Protein AF-A0A957UM09-F1 (afdb_monomer_lite)

Structure (mmCIF, N/CA/C/O backbone):
data_AF-A0A957UM09-F1
#
_entry.id   AF-A0A957UM09-F1
#
loop_
_atom_site.group_PDB
_atom_site.id
_atom_site.type_symbol
_atom_site.label_atom_id
_atom_site.label_alt_id
_atom_site.label_comp_id
_atom_site.label_asym_id
_atom_site.label_entity_id
_atom_site.label_seq_id
_atom_site.pdbx_PDB_ins_code
_atom_site.Cartn_x
_atom_site.Cartn_y
_atom_site.Cartn_z
_atom_site.occupancy
_atom_site.B_iso_or_equiv
_atom_site.auth_seq_id
_atom_site.auth_comp_id
_atom_site.auth_asym_id
_atom_site.auth_atom_id
_atom_site.pdbx_PDB_model_num
ATOM 1 N N . GLN A 1 1 ? -21.325 9.723 5.923 1.00 60.97 1 GLN A N 1
ATOM 2 C CA . GLN A 1 1 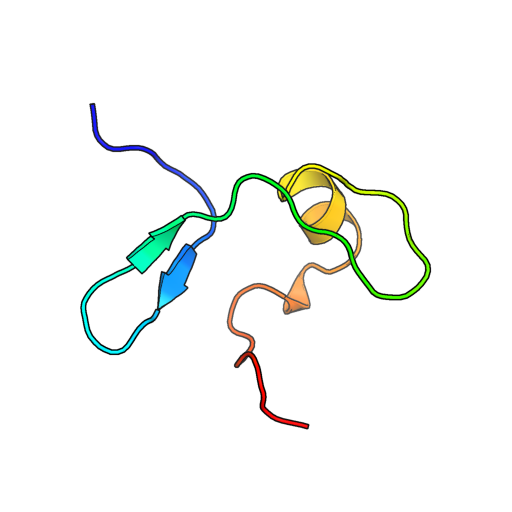? -20.645 9.711 4.611 1.00 60.97 1 GLN A CA 1
ATOM 3 C C . GLN A 1 1 ? -19.653 8.565 4.647 1.00 60.97 1 GLN A C 1
ATOM 5 O O . GLN A 1 1 ? -18.884 8.507 5.598 1.00 60.97 1 GLN A O 1
ATOM 10 N N . THR A 1 2 ? -19.715 7.629 3.704 1.00 67.75 2 THR A N 1
ATOM 11 C CA . THR A 1 2 ? -18.725 6.546 3.610 1.00 67.75 2 THR A CA 1
ATOM 12 C C . THR A 1 2 ? -17.486 7.111 2.928 1.00 67.75 2 THR A C 1
ATOM 14 O O . THR A 1 2 ? -17.600 7.671 1.839 1.00 67.75 2 THR A O 1
ATOM 17 N N . ALA A 1 3 ? -16.324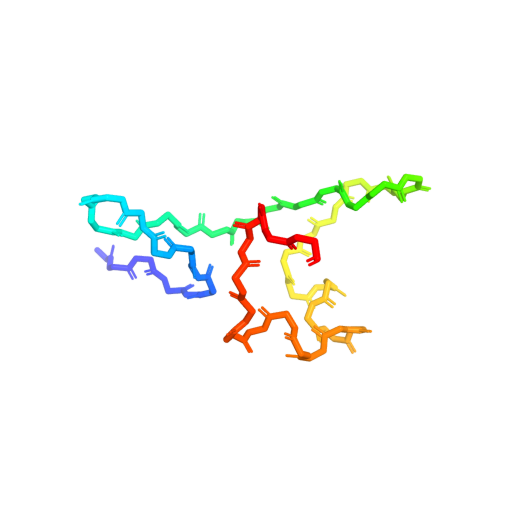 7.033 3.575 1.00 76.44 3 ALA A N 1
ATOM 18 C CA . ALA A 1 3 ? -15.072 7.437 2.944 1.00 76.44 3 ALA A CA 1
ATOM 19 C C . ALA A 1 3 ? -14.771 6.504 1.753 1.00 76.44 3 ALA A C 1
ATOM 21 O O . ALA A 1 3 ? -15.023 5.303 1.840 1.00 76.44 3 ALA A O 1
ATOM 22 N N . ALA A 1 4 ? -14.271 7.054 0.643 1.00 85.25 4 ALA A N 1
ATOM 23 C CA . ALA A 1 4 ? -14.013 6.324 -0.601 1.00 85.25 4 ALA A CA 1
ATOM 24 C C . ALA A 1 4 ? -12.545 6.473 -1.030 1.00 85.25 4 ALA A C 1
ATOM 26 O O . ALA A 1 4 ? -11.972 7.554 -0.892 1.00 85.25 4 ALA A O 1
ATOM 27 N N . GLY A 1 5 ? -11.946 5.398 -1.549 1.00 91.00 5 GLY A N 1
ATOM 28 C CA . GLY A 1 5 ? -10.556 5.364 -2.018 1.00 91.00 5 GLY A CA 1
ATOM 29 C C . GLY A 1 5 ? -9.971 3.948 -2.024 1.00 91.00 5 GLY A C 1
ATOM 30 O O . GLY A 1 5 ? -10.707 2.971 -1.883 1.00 91.00 5 GLY A O 1
ATOM 31 N N . VAL A 1 6 ? -8.648 3.838 -2.188 1.00 95.00 6 VAL A N 1
ATOM 32 C CA . VAL A 1 6 ? -7.935 2.549 -2.137 1.00 95.00 6 VAL A CA 1
ATOM 33 C C . VAL A 1 6 ? -7.766 2.088 -0.694 1.00 95.00 6 VAL A C 1
ATOM 35 O O . VAL A 1 6 ? -7.317 2.843 0.170 1.00 95.00 6 VAL A O 1
ATOM 38 N N . ALA A 1 7 ? -8.108 0.827 -0.447 1.00 96.31 7 ALA A N 1
ATOM 39 C CA . ALA A 1 7 ? -8.053 0.209 0.866 1.00 96.31 7 ALA A CA 1
ATOM 40 C C . ALA A 1 7 ? -7.321 -1.133 0.828 1.00 96.31 7 ALA A C 1
ATOM 42 O O . ALA A 1 7 ? -7.269 -1.802 -0.205 1.00 96.31 7 ALA A O 1
ATOM 43 N N . VAL A 1 8 ? -6.796 -1.529 1.982 1.00 96.88 8 VAL A N 1
ATOM 44 C CA . VAL A 1 8 ? -6.213 -2.850 2.214 1.00 96.88 8 VAL A CA 1
ATOM 45 C C . VAL A 1 8 ? -7.258 -3.719 2.902 1.00 96.88 8 VAL A C 1
ATOM 47 O O . VAL A 1 8 ? -7.841 -3.306 3.907 1.00 96.88 8 VAL A O 1
ATOM 50 N N . GLY A 1 9 ? -7.492 -4.916 2.365 1.00 96.81 9 GLY A N 1
ATOM 51 C CA . GLY A 1 9 ? -8.268 -5.940 3.059 1.00 96.81 9 GLY A CA 1
ATOM 52 C C . GLY A 1 9 ? -7.520 -6.417 4.298 1.00 96.81 9 GLY A C 1
ATOM 53 O O . GLY A 1 9 ? -6.345 -6.769 4.212 1.00 96.81 9 GLY A O 1
ATOM 54 N N . THR A 1 10 ? -8.182 -6.405 5.450 1.00 96.00 10 THR A N 1
ATOM 55 C CA . THR A 1 10 ? -7.616 -6.899 6.712 1.00 96.00 10 THR A CA 1
ATOM 56 C C . THR A 1 10 ? -8.335 -8.183 7.136 1.00 96.00 10 THR A C 1
ATOM 58 O O . THR A 1 10 ? -9.197 -8.687 6.418 1.00 96.00 10 THR A O 1
ATOM 61 N N . GLY A 1 11 ? -7.988 -8.734 8.306 1.00 95.69 11 GLY A N 1
ATOM 62 C CA . GLY A 1 11 ? -8.727 -9.868 8.873 1.00 95.69 11 GLY A CA 1
ATOM 63 C C . GLY A 1 11 ? -10.193 -9.546 9.187 1.00 95.69 11 GLY A C 1
ATOM 64 O O . GLY A 1 11 ? -11.015 -10.450 9.187 1.00 95.69 11 GLY A O 1
ATOM 65 N N . GLU A 1 12 ? -10.523 -8.269 9.404 1.00 95.88 12 GLU A N 1
ATOM 66 C CA . GLU A 1 12 ? -11.885 -7.789 9.646 1.00 95.88 12 GLU A CA 1
ATOM 67 C C . GLU A 1 12 ? -12.078 -6.420 8.978 1.00 95.88 12 GLU A C 1
ATOM 69 O O . GLU A 1 12 ? -11.692 -5.372 9.506 1.00 95.88 12 GLU A O 1
ATOM 74 N N . GLY A 1 13 ? -12.693 -6.430 7.795 1.00 94.94 13 GLY A N 1
ATOM 75 C CA . GLY A 1 13 ? -13.035 -5.223 7.046 1.00 94.94 13 GLY A CA 1
ATOM 76 C C . GLY A 1 13 ? -11.890 -4.644 6.208 1.00 94.94 13 GLY A C 1
ATOM 77 O O . GLY A 1 13 ? -11.052 -5.361 5.661 1.00 94.94 13 GLY A O 1
ATOM 78 N N . LEU A 1 14 ? -11.920 -3.320 6.036 1.00 96.06 14 LEU A N 1
ATOM 79 C CA . LEU A 1 14 ? -11.047 -2.579 5.126 1.00 96.06 14 LEU A CA 1
ATOM 80 C C . LEU A 1 14 ? -10.337 -1.438 5.858 1.00 96.06 14 LEU A C 1
ATOM 82 O O . LEU A 1 14 ? -10.973 -0.674 6.588 1.00 96.06 14 LEU A O 1
ATOM 86 N N . LEU A 1 15 ? -9.039 -1.273 5.596 1.00 95.69 15 LEU A N 1
ATOM 87 C CA . LEU A 1 15 ? -8.263 -0.108 6.016 1.00 95.69 15 LEU A CA 1
ATOM 88 C C . LEU A 1 15 ? -8.073 0.841 4.833 1.00 95.69 15 LEU A C 1
ATOM 90 O O . LEU A 1 15 ? -7.312 0.544 3.913 1.00 95.69 15 LEU A O 1
ATOM 94 N N . 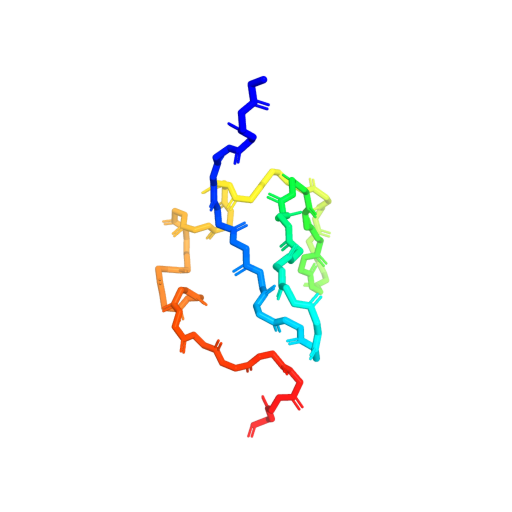LEU A 1 16 ? -8.743 1.991 4.865 1.00 96.50 16 LEU A N 1
ATOM 95 C CA . LEU A 1 16 ? -8.578 3.032 3.854 1.00 96.50 16 LEU A CA 1
ATOM 96 C C . LEU A 1 16 ? -7.194 3.686 3.977 1.00 96.50 16 LEU A C 1
ATOM 98 O O . LEU A 1 16 ? -6.812 4.144 5.055 1.00 96.50 16 LEU A O 1
ATOM 102 N N . LEU A 1 17 ? -6.453 3.757 2.870 1.00 96.50 17 LEU A N 1
ATOM 103 C CA . LEU A 1 17 ? -5.149 4.411 2.835 1.00 96.50 17 LEU A CA 1
ATOM 104 C C . LEU A 1 17 ? -5.305 5.884 2.452 1.00 96.50 17 LEU A C 1
ATOM 106 O O . LEU A 1 17 ? -5.885 6.210 1.420 1.00 96.50 17 LEU A O 1
ATOM 110 N N . HIS A 1 18 ? -4.742 6.774 3.267 1.00 96.56 18 HIS A N 1
ATOM 111 C CA . HIS A 1 18 ? -4.725 8.214 2.991 1.00 96.56 18 HIS A CA 1
ATOM 112 C C . HIS A 1 18 ? -3.338 8.696 2.567 1.00 96.56 18 HIS A C 1
ATOM 114 O O . HIS A 1 18 ? -3.192 9.383 1.556 1.00 96.56 18 HIS A O 1
ATOM 120 N N . GLN A 1 19 ? -2.318 8.313 3.334 1.00 97.31 19 GLN A N 1
ATOM 121 C CA . GLN A 1 19 ? -0.926 8.659 3.085 1.00 97.31 19 GLN A CA 1
ATOM 122 C C . GLN A 1 19 ? -0.041 7.433 3.2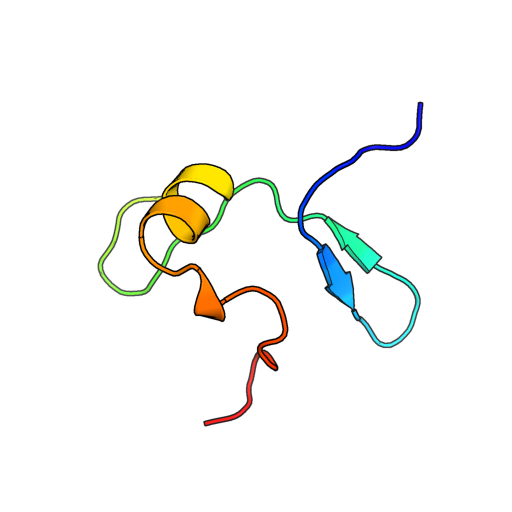59 1.00 97.31 19 GLN A C 1
ATOM 124 O O . GLN A 1 19 ? -0.326 6.553 4.072 1.00 97.31 19 GLN A O 1
ATOM 129 N N . VAL A 1 20 ? 1.040 7.396 2.492 1.00 96.50 20 VAL A N 1
ATOM 130 C CA . VAL A 1 20 ? 2.017 6.309 2.474 1.00 96.50 20 VAL A CA 1
ATOM 131 C C . VAL A 1 20 ? 3.421 6.886 2.367 1.00 96.50 20 VAL A C 1
ATOM 133 O O . VAL A 1 20 ? 3.626 7.985 1.848 1.00 96.50 20 VAL A O 1
ATOM 136 N N . GLN A 1 21 ? 4.407 6.131 2.836 1.00 97.75 21 GLN A N 1
ATOM 137 C CA . GLN A 1 21 ? 5.813 6.467 2.660 1.00 97.75 21 GLN A CA 1
ATOM 138 C C . GLN A 1 21 ? 6.570 5.228 2.175 1.00 97.75 21 GLN A C 1
ATOM 140 O O . GLN A 1 21 ? 6.985 4.406 2.991 1.00 97.75 21 GLN A O 1
ATOM 145 N N . PRO A 1 22 ? 6.756 5.067 0.854 1.00 94.56 22 PRO A N 1
ATOM 146 C CA . PRO A 1 22 ? 7.611 4.011 0.329 1.00 94.56 22 PRO A CA 1
ATOM 147 C C . PRO A 1 22 ? 9.054 4.169 0.822 1.00 94.56 22 PRO A C 1
ATOM 149 O O . PRO A 1 22 ? 9.516 5.287 1.074 1.00 94.56 22 PRO A O 1
ATOM 152 N N . ALA A 1 23 ? 9.785 3.057 0.908 1.00 94.62 23 ALA A N 1
ATOM 153 C CA . ALA A 1 23 ? 11.177 3.053 1.347 1.00 94.62 23 ALA A CA 1
ATOM 154 C C . ALA A 1 23 ? 12.028 4.057 0.544 1.00 94.62 23 ALA A C 1
ATOM 156 O O . ALA A 1 23 ? 11.968 4.111 -0.685 1.00 94.62 23 ALA A O 1
ATOM 157 N N . GLY A 1 24 ? 12.794 4.891 1.252 1.00 97.31 24 GLY A N 1
ATOM 158 C CA . GLY A 1 24 ? 13.648 5.920 0.648 1.00 97.31 24 GLY A CA 1
ATOM 159 C C . GLY A 1 24 ? 12.913 7.120 0.029 1.00 97.31 24 GLY A C 1
ATOM 160 O O . GLY A 1 24 ? 13.572 7.999 -0.527 1.00 97.31 24 GLY A O 1
ATOM 161 N N . LYS A 1 25 ? 11.576 7.202 0.115 1.00 96.69 25 LYS A N 1
ATOM 162 C CA . LYS A 1 25 ? 10.781 8.328 -0.406 1.00 96.69 25 LYS A CA 1
ATOM 163 C C . LYS A 1 25 ? 10.225 9.210 0.719 1.00 96.69 25 LYS A C 1
ATOM 165 O O . LYS A 1 25 ? 10.225 8.852 1.898 1.00 96.69 25 LYS A O 1
ATOM 170 N N . ARG A 1 26 ? 9.751 10.401 0.341 1.00 97.69 26 ARG A N 1
ATOM 171 C CA . ARG A 1 26 ? 8.988 11.289 1.236 1.00 97.69 26 ARG A CA 1
ATOM 172 C C . ARG A 1 26 ? 7.573 10.736 1.438 1.00 97.69 26 ARG A C 1
ATOM 174 O O . ARG A 1 26 ? 7.069 10.032 0.565 1.00 97.69 26 ARG A O 1
ATOM 181 N N . LEU A 1 27 ? 6.941 11.095 2.557 1.00 98.12 27 LEU A N 1
ATOM 182 C CA . LEU A 1 27 ? 5.507 10.882 2.774 1.00 98.12 27 LEU A CA 1
ATOM 183 C C . LEU A 1 27 ? 4.707 11.512 1.621 1.00 98.12 27 LEU A C 1
ATOM 185 O O . LEU A 1 27 ? 5.005 12.636 1.211 1.00 98.12 27 LEU A O 1
ATOM 189 N N . MET A 1 28 ? 3.708 10.798 1.110 1.00 97.62 28 MET A N 1
ATOM 190 C CA . MET A 1 28 ? 2.854 11.245 0.007 1.00 97.62 28 MET A CA 1
ATOM 191 C C . MET A 1 28 ? 1.417 10.758 0.179 1.00 97.62 28 MET A C 1
ATOM 193 O O . MET A 1 28 ? 1.153 9.836 0.952 1.00 97.62 28 MET A O 1
ATOM 197 N N . ASP A 1 29 ? 0.485 11.381 -0.536 1.00 97.12 29 ASP A N 1
ATOM 198 C CA . ASP A 1 29 ? -0.879 10.872 -0.652 1.00 97.12 29 ASP A CA 1
ATOM 199 C C . ASP A 1 29 ? -0.912 9.555 -1.448 1.00 97.12 29 ASP A C 1
ATOM 201 O O . ASP A 1 29 ? -0.026 9.270 -2.259 1.00 97.12 29 ASP A O 1
ATOM 205 N N . ILE A 1 30 ? -1.944 8.741 -1.219 1.00 96.62 30 ILE A N 1
ATOM 206 C CA . ILE A 1 30 ? -2.081 7.453 -1.908 1.00 96.62 30 ILE A CA 1
ATOM 207 C C . ILE A 1 30 ? -2.210 7.603 -3.434 1.00 96.62 30 ILE A C 1
ATOM 209 O O . ILE A 1 30 ? -1.662 6.780 -4.165 1.00 96.62 30 ILE A O 1
ATOM 213 N N . GLN A 1 31 ? -2.852 8.659 -3.945 1.00 95.31 31 GLN A N 1
ATOM 214 C CA . GLN A 1 31 ? -3.027 8.837 -5.393 1.00 95.31 31 GLN A CA 1
ATOM 215 C C . GLN A 1 31 ? -1.687 9.076 -6.096 1.00 95.31 31 GLN A C 1
ATOM 217 O O . GLN A 1 31 ? -1.460 8.541 -7.181 1.00 95.31 31 GLN A O 1
ATOM 222 N N . SER A 1 32 ? -0.769 9.802 -5.457 1.00 96.31 32 SER A N 1
ATOM 223 C CA . SER A 1 32 ? 0.602 9.988 -5.934 1.00 96.31 32 SER A CA 1
ATOM 224 C C . SER A 1 32 ? 1.356 8.664 -6.085 1.00 96.31 32 SER A C 1
ATOM 226 O O . SER A 1 32 ? 2.104 8.508 -7.052 1.00 96.31 32 SER A O 1
ATOM 228 N N . LEU A 1 33 ? 1.145 7.691 -5.186 1.00 95.69 33 LEU A N 1
ATOM 229 C CA . LEU A 1 33 ? 1.706 6.345 -5.351 1.00 95.69 33 LEU A CA 1
ATOM 230 C C . LEU A 1 33 ? 1.081 5.635 -6.560 1.00 95.69 33 LEU A C 1
ATOM 232 O O . LEU A 1 33 ? 1.813 5.142 -7.415 1.00 95.69 33 LEU A O 1
ATOM 236 N N . LEU A 1 34 ? -0.251 5.609 -6.648 1.00 95.31 34 LEU A N 1
ATOM 237 C CA . LEU A 1 34 ? -0.982 4.877 -7.691 1.00 95.31 34 LEU A CA 1
ATOM 238 C C . LEU A 1 34 ? -0.665 5.373 -9.103 1.00 95.31 34 LEU A C 1
ATOM 240 O O . LEU A 1 34 ? -0.550 4.569 -10.023 1.00 95.31 34 LEU A O 1
ATOM 244 N N . ASN A 1 35 ? -0.453 6.680 -9.265 1.00 95.50 35 ASN A N 1
ATOM 245 C CA . ASN A 1 35 ? -0.058 7.263 -10.547 1.00 95.50 35 ASN A CA 1
ATOM 246 C C . ASN A 1 35 ? 1.278 6.702 -11.070 1.00 95.50 35 ASN A C 1
ATOM 248 O O . ASN A 1 35 ? 1.493 6.668 -12.279 1.00 95.50 35 ASN A O 1
ATOM 252 N N . GLY A 1 36 ? 2.183 6.287 -10.176 1.00 94.50 36 GLY A N 1
ATOM 253 C CA . GLY A 1 36 ? 3.492 5.728 -10.527 1.00 94.50 36 GLY A CA 1
ATOM 254 C C . GLY A 1 36 ? 3.614 4.212 -10.350 1.00 94.50 36 GLY A C 1
ATOM 255 O O . GLY A 1 36 ? 4.653 3.656 -10.697 1.00 94.50 36 GLY A O 1
ATOM 256 N N . ALA A 1 37 ? 2.599 3.557 -9.783 1.00 93.62 37 ALA A N 1
ATOM 257 C CA . ALA A 1 37 ? 2.595 2.131 -9.461 1.00 93.62 37 ALA A CA 1
ATOM 258 C C . ALA A 1 37 ? 1.164 1.560 -9.558 1.00 93.62 37 ALA A C 1
ATOM 260 O O . ALA A 1 37 ? 0.562 1.235 -8.531 1.00 93.62 37 ALA A O 1
ATOM 261 N N . PRO A 1 38 ? 0.591 1.451 -10.772 1.00 90.00 38 PRO A N 1
ATOM 262 C CA . PRO A 1 38 ? -0.786 0.984 -10.954 1.00 90.00 38 PRO A CA 1
ATOM 263 C C . PRO A 1 38 ? -1.005 -0.447 -10.434 1.00 90.00 38 PRO A C 1
ATOM 265 O O . PRO A 1 38 ? -2.074 -0.740 -9.901 1.00 90.00 38 PRO A O 1
ATOM 268 N N . ASP A 1 39 ? 0.029 -1.293 -10.486 1.00 93.31 39 ASP A N 1
ATOM 269 C CA . ASP A 1 39 ? -0.004 -2.688 -10.017 1.00 93.31 39 ASP A CA 1
ATOM 270 C C . ASP A 1 39 ? -0.094 -2.823 -8.486 1.00 93.31 39 ASP A C 1
ATOM 272 O O . ASP A 1 39 ? -0.245 -3.922 -7.956 1.00 93.31 39 ASP A O 1
ATOM 276 N N . PHE A 1 40 ? -0.025 -1.711 -7.745 1.00 93.19 40 PHE A N 1
ATOM 277 C CA . PHE A 1 40 ? -0.287 -1.715 -6.308 1.00 93.19 40 PHE A CA 1
ATOM 278 C C . PHE A 1 40 ? -1.712 -2.203 -6.000 1.00 93.19 40 PHE A C 1
ATOM 280 O O . PHE A 1 40 ? -1.930 -2.913 -5.015 1.00 93.19 40 PHE A O 1
ATOM 287 N N . VAL A 1 41 ? -2.693 -1.856 -6.841 1.00 94.44 41 VAL A N 1
ATOM 288 C CA . VAL A 1 41 ? -4.075 -2.321 -6.670 1.00 94.44 41 VAL A CA 1
ATOM 289 C C . VAL A 1 41 ? -4.176 -3.784 -7.088 1.00 94.44 41 VAL A C 1
ATOM 291 O O . VAL A 1 41 ? -3.846 -4.144 -8.211 1.00 94.44 41 VAL A O 1
ATOM 294 N N . GLY A 1 42 ? -4.670 -4.623 -6.178 1.00 94.44 42 GLY A N 1
ATOM 295 C CA . GLY A 1 42 ? -4.724 -6.075 -6.366 1.00 94.44 42 GLY A CA 1
ATOM 296 C C . GLY A 1 42 ? -3.468 -6.807 -5.887 1.00 94.44 42 GLY A C 1
ATOM 297 O O . GLY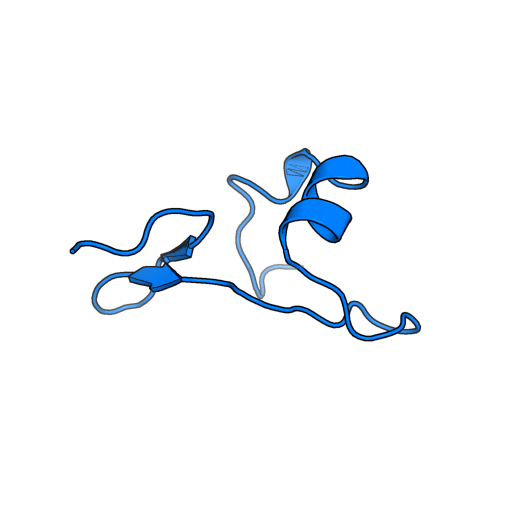 A 1 42 ? -3.477 -8.034 -5.846 1.00 94.44 42 GLY A O 1
ATOM 298 N N . SER A 1 43 ? -2.425 -6.080 -5.471 1.00 94.81 43 SER A N 1
ATOM 299 C CA . SER A 1 43 ? -1.263 -6.683 -4.815 1.00 94.81 43 SER A CA 1
ATOM 300 C C . SER A 1 43 ? -1.592 -7.198 -3.408 1.00 94.81 43 SER A C 1
ATOM 302 O O . SER A 1 43 ? -2.517 -6.721 -2.742 1.00 94.81 43 SER A O 1
ATOM 304 N N . LEU A 1 44 ? -0.803 -8.171 -2.945 1.00 95.44 44 LEU A N 1
ATOM 305 C CA . LEU A 1 44 ? -0.820 -8.650 -1.567 1.00 95.44 44 LEU A CA 1
ATOM 306 C C . LEU A 1 44 ? 0.318 -7.985 -0.788 1.00 95.44 44 LEU A C 1
ATOM 308 O O . LEU A 1 44 ? 1.487 -8.148 -1.128 1.00 95.44 44 LEU A O 1
ATOM 312 N N . LEU A 1 45 ? -0.016 -7.249 0.272 1.00 94.06 45 LEU A N 1
ATOM 313 C CA . LEU A 1 45 ? 0.990 -6.622 1.129 1.00 94.06 45 LEU A CA 1
ATOM 314 C C . LEU A 1 45 ? 1.601 -7.644 2.095 1.00 94.06 45 LEU A C 1
ATOM 316 O O . LEU A 1 45 ? 0.881 -8.438 2.697 1.00 94.06 45 LEU A O 1
ATOM 320 N N . GLY A 1 46 ? 2.922 -7.577 2.284 1.00 90.81 46 GLY A N 1
ATOM 321 C CA . GLY A 1 46 ? 3.661 -8.485 3.173 1.00 90.81 46 GLY A CA 1
ATOM 322 C C . GLY A 1 46 ? 3.991 -9.847 2.556 1.00 90.81 46 GLY A C 1
ATOM 323 O O . GLY A 1 46 ? 4.404 -10.749 3.279 1.00 90.81 46 GLY A O 1
ATOM 324 N N . HIS A 1 47 ? 3.79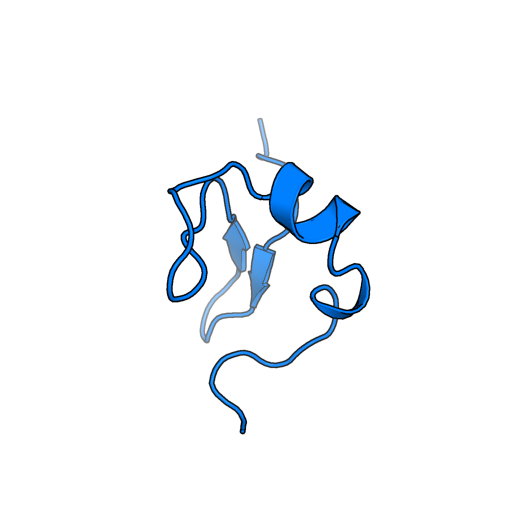8 -9.994 1.244 1.00 80.44 47 HIS A N 1
ATOM 325 C CA . HIS A 1 47 ? 4.310 -11.110 0.459 1.00 80.44 47 HIS A CA 1
ATOM 326 C C . HIS A 1 47 ? 5.512 -10.619 -0.356 1.00 80.44 47 HIS A C 1
ATOM 328 O O . HIS A 1 47 ? 5.401 -9.577 -1.003 1.00 80.44 47 HIS A O 1
ATOM 334 N N . ASP A 1 48 ? 6.634 -11.336 -0.273 1.00 60.94 48 ASP A N 1
ATOM 335 C CA . ASP A 1 48 ? 7.837 -11.084 -1.080 1.00 60.94 48 ASP A CA 1
ATOM 336 C C . ASP A 1 48 ? 7.722 -11.748 -2.459 1.00 60.94 48 ASP A C 1
ATOM 338 O O . ASP A 1 48 ? 7.339 -12.942 -2.505 1.00 60.94 48 ASP A O 1
#

Foldseek 3Di:
DDDDDDWDDDPDDTHHFAWDAPPPGDIDGPVVVCVVCVVVVVDDPPDD

Sequence (48 aa):
QTAAGVAVGTGEGLLLLHQVQPAGKRLMDIQSLLNGAPDFVGSLLGHD

Radius of gyration: 11.49 Å; chains: 1; bounding box: 34×22×21 Å

Secondary structure (DSSP, 8-state):
----S-EEE-SSSEEE--EE--TTS--EEHHHHHHH-GGGTTPPTT--

pLDDT: mean 92.51, std 8.61, range [60.94, 98.12]